Protein AF-A0A950VHG5-F1 (afdb_monomer)

Foldseek 3Di:
DDDPPPQDFAFLVVVQAFFALDQADEVQLLVVLLVCCVPPVPVSLVVCCVPFNAQEWEQAPNHTHTYGCPSVSSSCNVNRHTHRPRRYHYYYPNVDPRDTAGPVRHDYDYDDD

Secondary structure (DSSP, 8-state):
-------PEEPGGGG-EEEESSSEEEHHHHHHHHHHHHH-HHHHHHHHHHHH--EEEEEETTEEEEEE-HHHHHHHHHHTPPEEGGGEEEEE-TT-----EEGGGSEEESS--

Solvent-accessible surface area (backbone atoms only — not comparable to full-atom values): 6331 Å² total; per-residue (Å²): 135,88,76,90,78,69,71,69,51,42,53,55,74,79,64,57,67,51,25,21,58,52,55,68,43,40,51,42,43,21,52,55,48,33,55,42,47,74,76,38,43,70,62,46,52,55,49,42,36,74,75,71,42,38,33,29,30,35,30,44,80,92,39,30,24,33,72,35,47,55,51,58,49,51,18,29,50,76,67,72,41,60,44,49,53,87,39,54,40,81,42,87,36,65,87,63,83,70,69,72,26,42,64,90,65,39,46,78,36,85,46,67,126

Radius of gyration: 14.29 Å; Cα contacts (8 Å, |Δi|>4): 195; chains: 1; bounding box: 28×39×42 Å

Structure (mmCIF, N/CA/C/O backbone):
data_AF-A0A950VHG5-F1
#
_entry.id   AF-A0A950VHG5-F1
#
loop_
_atom_site.group_PDB
_atom_site.id
_atom_site.type_symbol
_atom_site.label_atom_id
_atom_site.label_alt_id
_atom_site.label_comp_id
_atom_site.label_asym_id
_atom_site.label_entity_id
_atom_site.label_seq_id
_atom_site.pdbx_PDB_ins_code
_atom_site.Cartn_x
_atom_site.Cartn_y
_atom_site.Cartn_z
_atom_site.occupancy
_atom_site.B_iso_or_equiv
_atom_site.auth_seq_id
_atom_site.auth_comp_id
_atom_site.auth_asym_id
_atom_site.auth_atom_id
_atom_site.pdbx_PDB_model_num
ATOM 1 N N . MET A 1 1 ? 12.778 -23.528 -22.320 1.00 37.00 1 MET A N 1
ATOM 2 C CA . MET A 1 1 ? 11.787 -22.572 -21.783 1.00 37.00 1 MET A CA 1
ATOM 3 C C . MET A 1 1 ? 11.832 -22.690 -20.268 1.00 37.00 1 MET A C 1
ATOM 5 O O . MET A 1 1 ? 11.564 -23.790 -19.799 1.00 37.00 1 MET A O 1
ATOM 9 N N . PRO A 1 2 ? 12.266 -21.683 -19.493 1.00 39.59 2 PRO A N 1
ATOM 10 C CA . PRO A 1 2 ? 12.336 -21.852 -18.051 1.00 39.59 2 PRO A CA 1
ATOM 11 C C . PRO A 1 2 ? 11.011 -21.454 -17.387 1.00 39.59 2 PRO A C 1
ATOM 13 O O . PRO A 1 2 ? 10.595 -20.304 -17.442 1.00 39.59 2 PRO A O 1
ATOM 16 N N . ASN A 1 3 ? 10.373 -22.480 -16.820 1.00 30.92 3 ASN A N 1
ATOM 17 C CA . ASN A 1 3 ? 9.516 -22.535 -15.633 1.00 30.92 3 ASN A CA 1
ATOM 18 C C . ASN A 1 3 ? 8.861 -21.239 -15.116 1.00 30.92 3 ASN A C 1
ATOM 20 O O . ASN A 1 3 ? 9.485 -20.427 -14.435 1.00 30.92 3 ASN A O 1
ATOM 24 N N . ASN A 1 4 ? 7.537 -21.183 -15.292 1.00 35.41 4 ASN A N 1
ATOM 25 C CA . ASN A 1 4 ? 6.601 -20.435 -14.453 1.00 35.41 4 ASN A CA 1
ATOM 26 C C . ASN A 1 4 ? 6.593 -21.011 -13.024 1.00 35.41 4 ASN A C 1
ATOM 28 O O . ASN A 1 4 ? 5.705 -21.775 -12.654 1.00 35.41 4 ASN A O 1
ATOM 32 N N . SER A 1 5 ? 7.561 -20.613 -12.205 1.00 39.88 5 SER A N 1
ATOM 33 C CA . SER A 1 5 ? 7.467 -20.704 -10.743 1.00 39.88 5 SER A CA 1
ATOM 34 C C . SER A 1 5 ? 7.059 -19.336 -10.193 1.00 39.88 5 SER A C 1
ATOM 36 O O . SER A 1 5 ? 7.770 -18.741 -9.389 1.00 39.88 5 SER A O 1
ATOM 38 N N . GLY A 1 6 ? 5.966 -18.771 -10.712 1.00 43.03 6 GLY A N 1
ATOM 39 C CA . GLY A 1 6 ? 5.436 -17.503 -10.223 1.00 43.03 6 GLY A CA 1
ATOM 40 C C . GLY A 1 6 ? 4.755 -17.743 -8.884 1.00 43.03 6 GLY A C 1
ATOM 41 O O . GLY A 1 6 ? 3.689 -18.352 -8.845 1.00 43.03 6 GLY A O 1
ATOM 42 N N . THR A 1 7 ? 5.375 -17.300 -7.793 1.00 53.69 7 THR A N 1
ATOM 43 C CA . THR A 1 7 ? 4.713 -17.130 -6.497 1.00 53.69 7 THR A CA 1
ATOM 44 C C . THR A 1 7 ? 3.356 -16.467 -6.726 1.00 53.69 7 THR A C 1
ATOM 46 O O . THR A 1 7 ? 3.279 -15.407 -7.346 1.00 53.69 7 THR A O 1
ATOM 49 N N . ALA A 1 8 ? 2.274 -17.127 -6.301 1.00 74.06 8 ALA A N 1
ATOM 50 C CA . ALA A 1 8 ? 0.921 -16.615 -6.486 1.00 74.06 8 ALA A CA 1
ATOM 51 C C . ALA A 1 8 ? 0.843 -15.200 -5.894 1.00 74.06 8 ALA A C 1
ATOM 53 O O . ALA A 1 8 ? 1.130 -15.003 -4.717 1.00 74.06 8 ALA A O 1
ATOM 54 N N . GLY A 1 9 ? 0.541 -14.207 -6.726 1.00 89.12 9 GLY A N 1
ATOM 55 C CA . GLY A 1 9 ? 0.359 -12.830 -6.287 1.00 89.12 9 GLY A CA 1
ATOM 56 C C . GLY A 1 9 ? -1.085 -12.581 -5.855 1.00 89.12 9 GLY A C 1
ATOM 57 O O . GLY A 1 9 ? -2.014 -13.210 -6.357 1.00 89.12 9 GLY A O 1
ATOM 58 N N . VAL A 1 10 ? -1.284 -11.643 -4.936 1.00 95.94 10 VAL A N 1
ATOM 59 C CA . VAL A 1 10 ? -2.598 -11.183 -4.481 1.00 95.94 10 VAL A CA 1
ATOM 60 C C . VAL A 1 10 ? -2.979 -9.925 -5.255 1.00 95.94 10 VAL A C 1
ATOM 62 O O . VAL A 1 10 ? -2.189 -8.982 -5.334 1.00 95.94 10 VAL A O 1
ATOM 65 N N . ASP A 1 11 ? -4.191 -9.886 -5.815 1.00 96.50 11 ASP A N 1
ATOM 66 C CA . ASP A 1 11 ? -4.766 -8.641 -6.339 1.00 96.50 11 ASP A CA 1
ATOM 67 C C . ASP A 1 11 ? -4.953 -7.649 -5.172 1.00 96.50 11 ASP A C 1
ATOM 69 O O . ASP A 1 11 ? -5.649 -7.984 -4.205 1.00 96.50 11 ASP A O 1
ATOM 73 N N . PRO A 1 12 ? -4.389 -6.427 -5.239 1.00 97.25 12 PRO A N 1
ATOM 74 C CA . PRO A 1 12 ? -4.576 -5.402 -4.214 1.00 97.25 12 PRO A CA 1
ATOM 75 C C . PRO A 1 12 ? -6.042 -5.159 -3.827 1.00 97.25 12 PRO A C 1
ATOM 77 O O . PRO A 1 12 ? -6.318 -4.860 -2.663 1.00 97.25 12 PRO A O 1
ATOM 80 N N . ARG A 1 13 ? -6.988 -5.321 -4.766 1.00 97.12 13 ARG A N 1
ATOM 81 C CA . ARG A 1 13 ? -8.435 -5.166 -4.533 1.00 97.12 13 ARG A CA 1
ATOM 82 C C . ARG A 1 13 ? -9.002 -6.252 -3.624 1.00 97.12 13 ARG A C 1
ATOM 84 O O . ARG A 1 13 ? -9.868 -5.963 -2.805 1.00 97.12 13 ARG A O 1
ATOM 91 N N . ALA A 1 14 ? -8.483 -7.477 -3.713 1.00 96.94 14 ALA A N 1
ATOM 92 C CA . ALA A 1 14 ? -8.944 -8.612 -2.910 1.00 96.94 14 ALA A CA 1
ATOM 93 C C . ALA A 1 14 ? -8.591 -8.475 -1.417 1.00 96.94 14 ALA A C 1
ATOM 95 O O . ALA A 1 14 ? -9.142 -9.182 -0.573 1.00 96.94 14 ALA A O 1
ATOM 96 N N . LEU A 1 15 ? -7.692 -7.548 -1.067 1.00 96.38 15 LEU A N 1
ATOM 97 C CA . LEU A 1 15 ? -7.315 -7.281 0.320 1.00 96.38 15 LEU A CA 1
ATOM 98 C C . LEU A 1 15 ? -8.403 -6.541 1.109 1.00 96.38 15 LEU A C 1
ATOM 100 O O . LEU A 1 15 ? -8.332 -6.555 2.338 1.00 96.38 15 LEU A O 1
ATOM 104 N N . ASN A 1 16 ? -9.407 -5.955 0.438 1.00 96.88 16 ASN A N 1
ATOM 105 C CA . ASN A 1 16 ? -10.532 -5.234 1.051 1.00 96.88 16 ASN A CA 1
ATOM 106 C C . ASN A 1 16 ? -10.079 -4.151 2.049 1.00 96.88 16 ASN A C 1
ATOM 108 O O . ASN A 1 16 ? -10.601 -4.041 3.161 1.00 96.88 16 ASN A O 1
ATOM 112 N N . ILE A 1 17 ? -9.070 -3.367 1.659 1.00 98.38 17 ILE A N 1
ATOM 113 C CA . ILE A 1 17 ? -8.536 -2.278 2.479 1.00 98.38 17 ILE A CA 1
ATOM 114 C C . ILE A 1 17 ? -9.600 -1.191 2.653 1.00 98.38 17 ILE A C 1
ATOM 116 O O . ILE A 1 17 ? -10.092 -0.617 1.685 1.00 98.38 17 ILE A O 1
ATOM 120 N N . ALA A 1 18 ? -9.931 -0.888 3.904 1.00 97.94 18 ALA A N 1
ATOM 121 C CA . ALA A 1 18 ? -10.853 0.172 4.288 1.00 97.94 18 ALA A CA 1
ATOM 122 C C . ALA A 1 18 ? -10.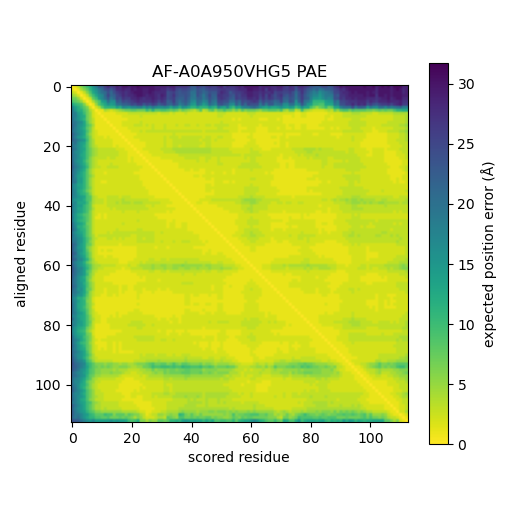166 1.541 4.407 1.00 97.94 18 ALA A C 1
ATOM 124 O O . ALA A 1 18 ? -10.833 2.573 4.298 1.00 97.94 18 ALA A O 1
ATOM 125 N N . GLY A 1 19 ? -8.854 1.565 4.655 1.00 98.12 19 GLY A N 1
ATOM 126 C CA . GLY A 1 19 ? -8.121 2.796 4.915 1.00 98.12 19 GLY A CA 1
ATOM 127 C C . GLY A 1 19 ? -6.680 2.581 5.363 1.00 98.12 19 GLY A C 1
ATOM 128 O O . GLY A 1 19 ? -6.042 1.591 5.010 1.00 98.12 19 GLY A O 1
ATOM 129 N N . SER A 1 20 ? -6.182 3.512 6.167 1.00 98.12 20 SER A N 1
ATOM 130 C CA . SER A 1 20 ? -4.794 3.597 6.615 1.00 98.12 20 SER A CA 1
ATOM 131 C C . SER A 1 20 ? -4.706 4.079 8.066 1.00 98.12 20 SER A C 1
ATOM 133 O O . SER A 1 20 ? -5.586 4.788 8.551 1.00 98.12 20 SER A O 1
ATOM 135 N N . THR A 1 21 ? -3.625 3.721 8.752 1.00 97.38 21 THR A N 1
ATOM 136 C CA . THR A 1 21 ? -3.245 4.259 10.072 1.00 97.38 21 THR A CA 1
ATOM 137 C C . THR A 1 21 ? -2.445 5.564 9.972 1.00 97.38 21 THR A C 1
ATOM 139 O O . THR A 1 21 ? -1.994 6.111 10.973 1.00 97.38 21 THR A O 1
ATOM 142 N N . GLN A 1 22 ? -2.244 6.060 8.752 1.00 96.00 22 GLN A N 1
ATOM 143 C CA . GLN A 1 22 ? -1.614 7.337 8.426 1.00 96.00 22 GLN A CA 1
ATOM 144 C C . GLN A 1 22 ? -2.608 8.198 7.628 1.00 96.00 22 GLN A C 1
ATOM 146 O O . GLN A 1 22 ? -3.218 7.671 6.689 1.00 96.00 22 GLN A O 1
ATOM 151 N N . PRO A 1 23 ? -2.756 9.496 7.951 1.00 97.00 23 PRO A N 1
ATOM 152 C CA . PRO A 1 23 ? -3.707 10.383 7.279 1.00 97.00 23 PRO A CA 1
ATOM 153 C C . PRO A 1 23 ? -3.286 10.774 5.862 1.00 97.00 23 PRO A C 1
ATOM 155 O O . PRO A 1 23 ? -4.124 11.212 5.082 1.00 97.00 23 PRO A O 1
ATOM 158 N N . GLU A 1 24 ? -2.003 10.657 5.528 1.00 97.31 24 GLU A N 1
ATOM 159 C CA . GLU A 1 24 ? -1.418 11.246 4.324 1.00 97.31 24 GLU A CA 1
ATOM 160 C C . GLU A 1 24 ? -0.967 10.183 3.319 1.00 97.31 24 GLU A C 1
ATOM 162 O O . GLU 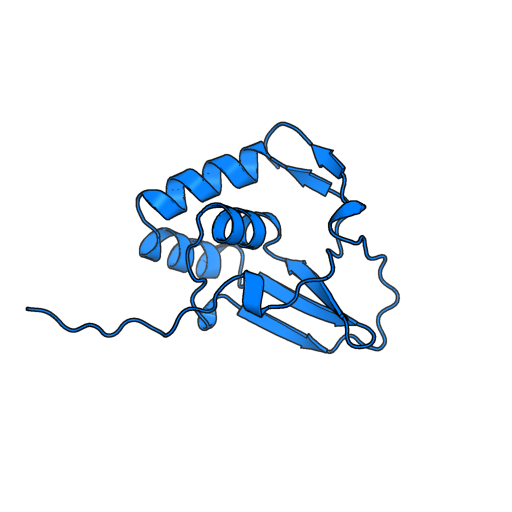A 1 24 ? -0.461 9.117 3.681 1.00 97.31 24 GLU A O 1
ATOM 167 N N . LEU A 1 25 ? -1.101 10.514 2.035 1.00 97.31 25 LEU A N 1
ATOM 168 C CA . LEU A 1 25 ? -0.531 9.777 0.912 1.00 97.31 25 LEU A CA 1
ATOM 169 C C . LEU A 1 25 ? 0.196 10.762 -0.006 1.00 97.31 25 LEU A C 1
ATOM 171 O O . LEU A 1 25 ? -0.361 11.789 -0.378 1.00 97.31 25 LEU A O 1
ATOM 175 N N . PHE A 1 26 ? 1.429 10.437 -0.387 1.00 97.81 26 PHE A N 1
ATOM 176 C CA . PHE A 1 26 ? 2.263 11.298 -1.232 1.00 97.81 26 PHE A CA 1
ATOM 177 C C . PHE A 1 26 ? 2.220 10.802 -2.677 1.00 97.81 26 PHE A C 1
ATOM 179 O O . PHE A 1 26 ? 2.788 9.753 -2.996 1.00 97.81 26 PHE A O 1
ATOM 186 N N . ASP A 1 27 ? 1.553 11.548 -3.553 1.00 96.94 27 ASP A N 1
ATOM 187 C CA . ASP A 1 27 ? 1.269 11.118 -4.927 1.00 96.94 27 ASP A CA 1
ATOM 188 C C . ASP A 1 27 ? 2.536 10.965 -5.780 1.00 96.94 27 ASP A C 1
ATOM 190 O O . ASP A 1 27 ? 2.599 10.089 -6.643 1.00 96.94 27 ASP A O 1
ATOM 194 N N . GLY A 1 28 ? 3.577 11.763 -5.522 1.00 97.81 28 GLY A N 1
ATOM 195 C CA . GLY A 1 28 ? 4.868 11.628 -6.201 1.00 97.81 28 GLY A CA 1
ATOM 196 C C . GLY A 1 28 ? 5.578 10.322 -5.840 1.00 97.81 28 GLY A C 1
ATOM 197 O O . GLY A 1 28 ? 6.136 9.668 -6.720 1.00 97.81 28 GLY A O 1
ATOM 198 N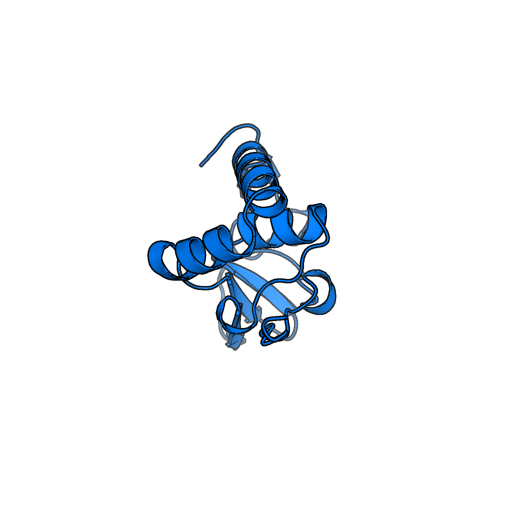 N . THR A 1 29 ? 5.492 9.881 -4.580 1.00 97.88 29 THR A N 1
ATOM 199 C CA . THR A 1 29 ? 6.014 8.567 -4.165 1.00 97.88 29 THR A CA 1
ATOM 200 C C . THR A 1 29 ? 5.224 7.432 -4.820 1.00 97.88 29 THR A C 1
ATOM 202 O O . THR A 1 29 ? 5.832 6.483 -5.315 1.00 97.88 29 THR A O 1
ATOM 205 N N . VAL A 1 30 ? 3.888 7.533 -4.888 1.00 98.06 30 VAL A N 1
ATOM 206 C CA . VAL A 1 30 ? 3.057 6.546 -5.605 1.00 98.06 30 VAL A CA 1
ATOM 207 C C . VAL A 1 30 ? 3.486 6.472 -7.072 1.00 98.06 30 VAL A C 1
ATOM 209 O O . VAL A 1 30 ? 3.819 5.395 -7.553 1.00 98.06 30 VAL A O 1
ATOM 212 N N . GLN A 1 31 ? 3.573 7.609 -7.766 1.00 98.06 31 GLN A N 1
ATOM 213 C CA . GLN A 1 31 ? 4.013 7.691 -9.164 1.00 98.06 31 GLN A CA 1
ATOM 214 C C . GLN A 1 31 ? 5.393 7.059 -9.401 1.00 98.06 31 GLN A C 1
ATOM 216 O O . GLN A 1 31 ? 5.553 6.281 -10.343 1.00 98.06 31 GLN A O 1
ATOM 221 N N . ALA A 1 32 ? 6.377 7.345 -8.546 1.00 97.75 32 ALA A N 1
ATOM 222 C CA . ALA A 1 32 ? 7.715 6.769 -8.664 1.00 97.75 32 ALA A CA 1
ATOM 223 C C . ALA A 1 32 ? 7.693 5.237 -8.521 1.00 97.75 32 ALA A C 1
ATOM 225 O O . ALA A 1 32 ? 8.312 4.527 -9.315 1.00 97.75 32 ALA A O 1
ATOM 226 N N . ILE A 1 33 ? 6.922 4.712 -7.563 1.00 98.31 33 ILE A N 1
ATOM 227 C CA . ILE A 1 33 ? 6.757 3.264 -7.383 1.00 98.31 33 ILE A CA 1
ATOM 228 C C . ILE A 1 33 ? 6.049 2.642 -8.588 1.00 98.31 33 ILE A C 1
ATOM 230 O O . ILE A 1 33 ? 6.477 1.598 -9.075 1.00 98.31 33 ILE A O 1
ATOM 234 N N . ARG A 1 34 ? 5.005 3.289 -9.119 1.00 98.19 34 ARG A N 1
ATOM 235 C CA . ARG A 1 34 ? 4.299 2.825 -10.322 1.00 98.19 34 ARG A CA 1
ATOM 236 C C . ARG A 1 34 ? 5.256 2.656 -11.503 1.00 98.19 34 ARG A C 1
ATOM 238 O O . ARG A 1 34 ? 5.207 1.640 -12.188 1.00 98.19 34 ARG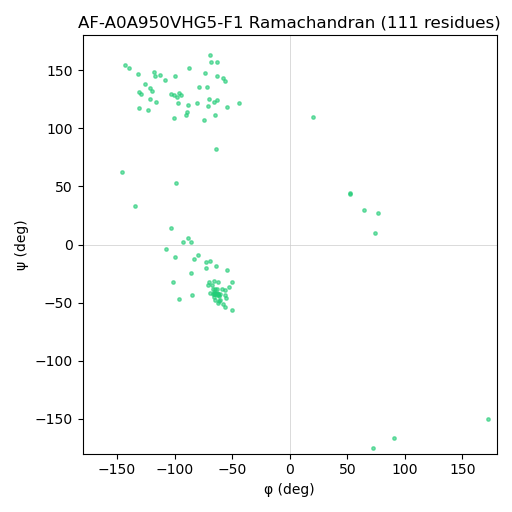 A O 1
ATOM 245 N N . GLN A 1 35 ? 6.170 3.605 -11.713 1.00 97.56 35 GLN A N 1
ATOM 246 C CA . GLN A 1 35 ? 7.195 3.498 -12.758 1.00 97.56 35 GLN A CA 1
ATOM 247 C C . GLN A 1 35 ? 8.128 2.297 -12.535 1.00 97.56 35 GLN A C 1
ATOM 249 O O . GLN A 1 35 ? 8.419 1.564 -13.481 1.00 97.56 35 GLN A O 1
ATOM 254 N N . GLN A 1 36 ? 8.558 2.048 -11.295 1.00 97.38 36 GLN A N 1
ATOM 255 C CA . GLN A 1 36 ? 9.390 0.883 -10.971 1.00 97.38 36 GLN A CA 1
ATOM 256 C C . GLN A 1 36 ? 8.636 -0.438 -11.170 1.00 97.38 36 GLN A C 1
ATOM 258 O O . GLN A 1 36 ? 9.196 -1.377 -11.733 1.00 97.38 36 GLN A O 1
ATOM 263 N N . LEU A 1 37 ? 7.360 -0.496 -10.782 1.00 96.94 37 LEU A N 1
ATOM 264 C CA . LEU A 1 37 ? 6.498 -1.663 -10.976 1.00 96.94 37 LEU A CA 1
ATOM 265 C C . LEU A 1 37 ? 6.267 -1.987 -12.456 1.00 96.94 37 LEU A C 1
ATOM 267 O O . LEU A 1 37 ? 6.265 -3.162 -12.813 1.00 96.94 37 LEU A O 1
ATOM 271 N N . ARG A 1 38 ? 6.119 -0.978 -13.325 1.00 94.25 38 ARG A N 1
ATOM 272 C CA . ARG A 1 38 ? 6.003 -1.192 -14.780 1.00 94.25 38 ARG A CA 1
ATOM 273 C C . ARG A 1 38 ? 7.267 -1.788 -15.383 1.00 94.25 38 ARG A C 1
ATOM 275 O O . ARG A 1 38 ? 7.184 -2.668 -16.234 1.00 94.25 38 ARG A O 1
ATOM 282 N N . ASN A 1 39 ? 8.426 -1.286 -14.965 1.00 94.50 39 ASN A N 1
ATOM 283 C CA . ASN A 1 39 ? 9.694 -1.627 -15.603 1.00 94.50 39 ASN A CA 1
ATOM 284 C C . ASN A 1 39 ? 10.289 -2.926 -15.041 1.00 94.50 39 ASN A C 1
ATOM 286 O O . ASN A 1 39 ? 10.772 -3.767 -15.798 1.00 94.50 39 ASN A O 1
ATOM 290 N N . HIS A 1 40 ? 10.262 -3.097 -13.715 1.00 94.81 40 HIS A N 1
ATOM 291 C CA . HIS A 1 40 ? 10.981 -4.159 -13.007 1.00 94.81 40 HIS A CA 1
ATOM 292 C C . HIS A 1 40 ? 10.207 -4.680 -11.776 1.00 94.81 40 HIS A C 1
ATOM 294 O O . HIS A 1 40 ? 10.707 -4.592 -10.652 1.00 94.81 40 HIS A O 1
ATOM 300 N N . PRO A 1 41 ? 9.009 -5.273 -11.947 1.00 94.12 41 PRO A N 1
ATOM 301 C CA . PRO A 1 41 ? 8.129 -5.619 -10.827 1.00 94.12 41 PRO A CA 1
ATOM 302 C C . PRO A 1 41 ? 8.756 -6.606 -9.831 1.00 94.12 41 PRO A C 1
ATOM 304 O O . PRO A 1 41 ? 8.650 -6.411 -8.624 1.00 94.12 41 PRO A O 1
ATOM 307 N N . ALA A 1 42 ? 9.446 -7.647 -10.309 1.00 94.25 42 ALA A N 1
ATOM 308 C CA . ALA A 1 42 ? 10.070 -8.644 -9.433 1.00 94.25 42 ALA A CA 1
ATOM 309 C C . ALA A 1 42 ? 11.206 -8.046 -8.583 1.00 94.25 42 ALA A C 1
ATOM 311 O O . ALA A 1 42 ? 11.257 -8.267 -7.374 1.00 94.25 42 ALA A O 1
ATOM 312 N N . ALA A 1 43 ? 12.080 -7.247 -9.208 1.00 96.62 43 ALA A N 1
ATOM 313 C CA . ALA A 1 43 ? 13.181 -6.579 -8.517 1.00 96.62 43 ALA A CA 1
ATOM 314 C C . ALA A 1 43 ? 12.658 -5.560 -7.498 1.00 96.62 43 ALA A C 1
ATOM 316 O O . ALA A 1 43 ? 13.138 -5.524 -6.366 1.00 96.62 43 ALA A O 1
ATOM 317 N N . PHE A 1 44 ? 11.626 -4.796 -7.875 1.00 97.56 44 PHE A N 1
ATOM 318 C CA . PHE A 1 44 ? 10.955 -3.875 -6.969 1.00 97.56 44 PHE A CA 1
ATOM 319 C C . PHE A 1 44 ? 10.447 -4.596 -5.719 1.00 97.56 44 PHE A C 1
ATOM 321 O O . PHE A 1 44 ? 10.782 -4.198 -4.608 1.00 97.56 44 PHE A O 1
ATOM 328 N N . TRP A 1 45 ? 9.671 -5.674 -5.875 1.00 97.31 45 TRP A N 1
ATOM 329 C CA . TRP A 1 45 ? 9.089 -6.365 -4.724 1.00 97.31 45 TRP A CA 1
ATOM 330 C C . TRP A 1 45 ? 10.138 -7.013 -3.823 1.00 97.31 45 TRP A C 1
ATOM 332 O O . TRP A 1 45 ? 10.004 -6.939 -2.600 1.00 97.31 45 TRP A O 1
ATOM 342 N N . GLN A 1 46 ? 11.195 -7.589 -4.400 1.00 97.06 46 GLN A N 1
ATOM 343 C CA . GLN A 1 46 ? 12.314 -8.135 -3.634 1.00 97.06 46 GLN A CA 1
ATOM 344 C C . GLN A 1 46 ? 13.012 -7.041 -2.815 1.00 97.06 46 GLN A C 1
ATOM 346 O O . GLN A 1 46 ? 13.229 -7.203 -1.612 1.00 97.06 46 GLN A O 1
ATOM 351 N N . GLN A 1 47 ? 13.330 -5.910 -3.451 1.00 97.62 47 GLN A N 1
ATOM 352 C CA . GLN A 1 47 ? 13.973 -4.785 -2.783 1.00 97.62 47 GLN A CA 1
ATOM 353 C C . GLN A 1 47 ? 13.074 -4.215 -1.683 1.00 97.62 47 GLN A C 1
ATOM 355 O O . GLN A 1 47 ? 13.512 -4.099 -0.539 1.00 97.62 47 GLN A O 1
ATOM 360 N N . ALA A 1 48 ? 11.812 -3.937 -2.001 1.00 97.19 48 ALA A N 1
ATOM 361 C CA . ALA A 1 48 ? 10.839 -3.371 -1.079 1.00 97.19 48 ALA A CA 1
ATOM 362 C C . ALA A 1 48 ? 10.626 -4.261 0.158 1.00 97.19 48 ALA A C 1
ATOM 364 O O . ALA A 1 48 ? 10.493 -3.744 1.264 1.00 97.19 48 ALA A O 1
ATOM 365 N N . LEU A 1 49 ? 10.623 -5.592 0.000 1.00 97.06 49 LEU A N 1
ATOM 366 C CA . LEU A 1 49 ? 10.534 -6.515 1.135 1.00 97.06 49 LEU A CA 1
ATOM 367 C C . LEU A 1 49 ? 11.787 -6.450 2.020 1.00 97.06 49 LEU A C 1
ATOM 369 O O . LEU A 1 49 ? 11.670 -6.437 3.242 1.00 97.06 49 LEU A O 1
ATOM 373 N N . SER A 1 50 ? 12.975 -6.390 1.411 1.00 97.31 50 SER A N 1
ATOM 374 C CA . SER A 1 50 ? 14.252 -6.351 2.138 1.00 97.31 50 SER A CA 1
ATOM 375 C C . SER A 1 50 ? 14.522 -5.029 2.866 1.00 97.31 50 SER A C 1
ATOM 377 O O . SER A 1 50 ? 15.123 -5.046 3.936 1.00 97.31 50 SER A O 1
ATOM 379 N N . GLN A 1 51 ? 14.090 -3.898 2.298 1.00 96.88 51 GLN A N 1
ATOM 380 C CA . GLN A 1 51 ? 14.401 -2.557 2.807 1.00 96.88 51 GLN A CA 1
ATOM 381 C C . GLN A 1 51 ? 13.287 -1.998 3.697 1.00 96.88 51 GLN A C 1
ATOM 383 O O . GLN A 1 51 ? 13.560 -1.522 4.795 1.00 96.88 51 GLN A O 1
ATOM 388 N N . ASP A 1 52 ? 12.034 -2.109 3.252 1.00 96.25 52 ASP A N 1
ATOM 389 C CA . ASP A 1 52 ? 10.879 -1.484 3.912 1.00 96.25 52 ASP A CA 1
ATOM 390 C C . ASP A 1 52 ? 9.982 -2.500 4.639 1.00 96.25 52 ASP A C 1
ATOM 392 O O . ASP A 1 52 ? 8.970 -2.134 5.249 1.00 96.25 52 ASP A O 1
ATOM 396 N N . GLY A 1 53 ? 10.290 -3.795 4.524 1.00 97.31 53 GLY A N 1
ATOM 397 C CA . GLY A 1 53 ? 9.450 -4.880 5.023 1.00 97.31 53 GLY A CA 1
ATOM 398 C C . GLY A 1 53 ? 8.171 -5.087 4.199 1.00 97.31 53 GLY A C 1
ATOM 399 O O . GLY A 1 53 ? 7.966 -4.435 3.172 1.00 97.31 53 GLY A O 1
ATOM 400 N N . PRO A 1 54 ? 7.276 -5.992 4.623 1.00 97.94 54 PRO A N 1
ATOM 401 C CA . PRO A 1 54 ? 6.025 -6.255 3.916 1.00 97.94 54 PRO A CA 1
ATOM 402 C C . PRO A 1 54 ? 5.049 -5.070 4.006 1.00 97.94 54 PRO A C 1
ATOM 404 O O . PRO A 1 54 ? 5.164 -4.200 4.874 1.00 97.94 54 PRO A O 1
ATOM 407 N N . ILE A 1 55 ? 4.045 -5.066 3.130 1.00 98.62 55 ILE A N 1
ATOM 408 C CA . ILE A 1 55 ? 2.817 -4.293 3.317 1.00 98.62 55 ILE A CA 1
ATOM 409 C C . ILE A 1 55 ? 2.114 -4.876 4.541 1.00 98.62 55 ILE A C 1
ATOM 411 O O . ILE A 1 55 ? 1.651 -6.020 4.526 1.00 98.62 55 ILE A O 1
ATOM 415 N N . GLU A 1 56 ? 2.076 -4.092 5.612 1.00 98.50 56 GLU A N 1
ATOM 416 C CA . GLU A 1 56 ? 1.481 -4.502 6.877 1.00 98.50 56 GLU A CA 1
ATOM 417 C C . GLU A 1 56 ? 0.053 -3.976 6.954 1.00 98.50 56 GLU A C 1
ATOM 419 O O . GLU A 1 56 ? -0.187 -2.772 6.859 1.00 98.50 56 GLU A O 1
ATOM 424 N N . ILE A 1 57 ? -0.891 -4.895 7.116 1.00 98.69 57 ILE A N 1
ATOM 425 C CA . ILE A 1 57 ? -2.323 -4.637 7.163 1.00 98.69 57 ILE A CA 1
ATOM 426 C C . ILE A 1 57 ? -2.808 -5.018 8.553 1.00 98.69 57 ILE A C 1
ATOM 428 O O . ILE A 1 57 ? -2.638 -6.154 8.992 1.00 98.69 57 ILE A O 1
ATOM 432 N N . TRP A 1 58 ? -3.420 -4.074 9.248 1.00 98.25 58 TRP A N 1
ATOM 433 C CA . TRP A 1 58 ? -4.018 -4.310 10.553 1.00 98.25 58 TRP A CA 1
ATOM 434 C C . TRP A 1 58 ? -5.511 -4.536 10.397 1.00 98.25 58 TRP A C 1
ATOM 436 O O . TRP A 1 58 ? -6.208 -3.716 9.797 1.00 98.25 58 TRP A O 1
ATOM 446 N N . GLU A 1 59 ? -6.005 -5.640 10.942 1.00 97.88 59 GLU A N 1
ATOM 447 C CA . GLU A 1 59 ? -7.432 -5.889 11.073 1.00 97.88 59 GLU A CA 1
ATOM 448 C C . GLU A 1 59 ? -7.907 -5.335 12.421 1.00 97.88 59 GLU A C 1
ATOM 450 O O . GLU A 1 59 ? -7.511 -5.814 13.479 1.00 97.88 59 GLU A O 1
ATOM 455 N N . ILE A 1 60 ? -8.709 -4.272 12.386 1.00 96.38 60 ILE A N 1
ATOM 456 C CA . ILE A 1 60 ? -9.223 -3.571 13.566 1.00 96.38 60 ILE A CA 1
ATOM 457 C C . ILE A 1 60 ? -10.746 -3.591 13.468 1.00 96.38 60 ILE A C 1
ATOM 459 O O . ILE A 1 60 ? -11.319 -3.031 12.530 1.00 96.38 60 ILE A O 1
ATOM 463 N N . HIS A 1 61 ? -11.401 -4.269 14.414 1.00 92.12 61 HIS A N 1
ATOM 464 C CA . HIS A 1 61 ? -12.859 -4.445 14.443 1.00 92.12 61 HIS A CA 1
ATOM 465 C C . HIS A 1 61 ? -13.427 -4.991 13.114 1.00 92.12 61 HIS A C 1
ATOM 467 O O . HIS A 1 61 ? -14.424 -4.488 12.596 1.00 92.12 61 HIS A O 1
ATOM 473 N N . GLY A 1 62 ? -12.757 -5.991 12.526 1.00 93.19 62 GLY A N 1
ATOM 474 C CA . GLY A 1 62 ? -13.176 -6.637 11.274 1.00 93.19 62 GLY A CA 1
ATOM 475 C C . GLY A 1 62 ? -12.954 -5.808 10.001 1.00 93.19 62 GLY A C 1
ATOM 476 O O . GLY A 1 62 ? -13.439 -6.181 8.935 1.00 93.19 62 GLY A O 1
ATOM 477 N N . ARG A 1 63 ? -12.235 -4.680 10.082 1.00 96.94 63 ARG A N 1
ATOM 478 C CA . ARG A 1 63 ? -11.858 -3.847 8.926 1.00 96.94 63 ARG A CA 1
ATOM 479 C C . ARG A 1 63 ? -10.345 -3.805 8.774 1.00 96.94 63 ARG A C 1
ATOM 481 O O . ARG A 1 63 ? -9.625 -3.774 9.765 1.00 96.94 63 ARG A O 1
ATOM 488 N N . ARG A 1 64 ? -9.860 -3.766 7.532 1.00 98.25 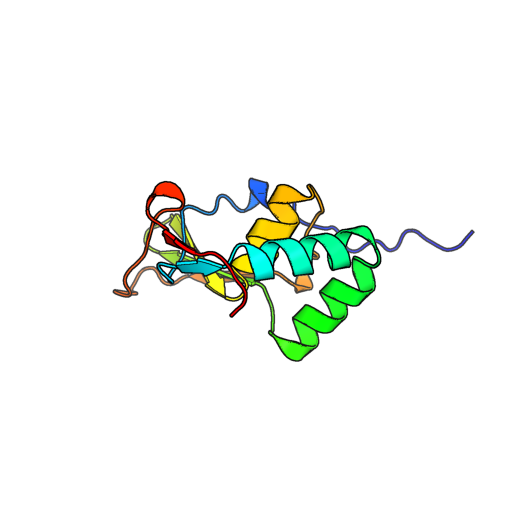64 ARG A N 1
ATOM 489 C CA . ARG A 1 64 ? -8.426 -3.799 7.217 1.00 98.25 64 ARG A CA 1
ATOM 490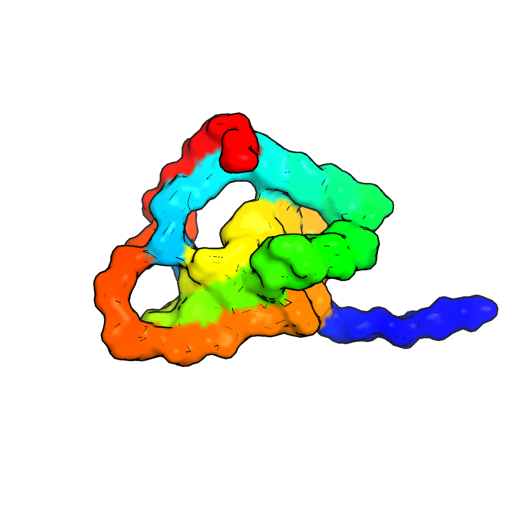 C C . ARG A 1 64 ? -7.878 -2.413 6.913 1.00 98.25 64 ARG A C 1
ATOM 492 O O . ARG A 1 64 ? -8.406 -1.721 6.047 1.00 98.25 64 ARG A O 1
ATOM 499 N N . TYR A 1 65 ? -6.797 -2.037 7.581 1.00 98.56 65 TYR A N 1
ATOM 500 C CA . TYR A 1 65 ? -6.131 -0.747 7.420 1.00 98.56 65 TYR A CA 1
ATOM 501 C C . TYR A 1 65 ? -4.652 -0.947 7.105 1.00 98.56 65 TYR A C 1
ATOM 503 O O . TYR A 1 65 ? -3.995 -1.791 7.709 1.00 98.56 65 TYR A O 1
ATOM 511 N N . LEU A 1 66 ? -4.116 -0.163 6.175 1.00 98.50 66 LEU A N 1
ATOM 512 C CA . LEU A 1 66 ? -2.688 -0.142 5.874 1.00 98.50 66 LEU A CA 1
ATOM 513 C C . LEU A 1 66 ? -1.932 0.519 7.030 1.00 98.50 66 LEU A C 1
ATOM 515 O O . LEU A 1 66 ? -2.180 1.681 7.348 1.00 98.50 66 LEU A O 1
ATOM 519 N N . CYS A 1 67 ? -1.023 -0.225 7.655 1.00 97.88 67 CYS A N 1
ATOM 520 C CA . CYS A 1 67 ? -0.112 0.290 8.673 1.00 97.88 67 CYS A CA 1
ATOM 521 C C . CYS A 1 67 ? 1.294 0.557 8.123 1.00 97.88 67 CYS A C 1
ATOM 523 O O . CYS A 1 67 ? 1.976 1.478 8.574 1.00 97.88 67 CYS A O 1
ATOM 525 N N . ASN A 1 68 ? 1.725 -0.240 7.145 1.00 97.50 68 ASN A N 1
ATOM 526 C CA . ASN A 1 68 ? 2.964 -0.032 6.406 1.00 97.50 68 ASN A CA 1
ATOM 527 C C . ASN A 1 68 ? 2.749 -0.326 4.920 1.00 97.50 68 ASN A C 1
ATOM 529 O O . ASN A 1 68 ? 1.940 -1.175 4.550 1.00 97.50 68 ASN A O 1
ATOM 533 N N . GLY A 1 69 ? 3.537 0.327 4.065 1.00 97.44 69 GLY A N 1
ATOM 534 C CA . GLY A 1 69 ? 3.507 0.087 2.625 1.00 97.44 69 GLY A CA 1
ATOM 535 C C . GLY A 1 69 ? 2.312 0.715 1.908 1.00 97.44 69 GLY A C 1
ATOM 536 O O . GLY A 1 69 ? 1.934 0.236 0.842 1.00 97.44 69 GLY A O 1
ATOM 537 N N . ASN A 1 70 ? 1.756 1.802 2.449 1.00 97.88 70 ASN A N 1
ATOM 538 C CA . ASN A 1 70 ? 0.607 2.513 1.889 1.00 97.88 70 ASN A CA 1
ATOM 539 C C . ASN A 1 70 ? 0.801 2.839 0.404 1.00 97.88 70 ASN A C 1
ATOM 541 O O . ASN A 1 70 ? 0.023 2.401 -0.440 1.00 97.88 70 ASN A O 1
ATOM 545 N N . HIS A 1 71 ? 1.889 3.538 0.066 1.00 98.31 71 HIS A N 1
ATOM 546 C CA . HIS A 1 71 ? 2.199 3.917 -1.315 1.00 98.31 71 HIS A CA 1
ATOM 547 C C . HIS A 1 71 ? 2.416 2.710 -2.227 1.00 98.31 71 HIS A C 1
ATOM 549 O O . HIS A 1 71 ? 2.059 2.771 -3.398 1.00 98.31 71 HIS A O 1
ATOM 555 N N . ARG A 1 72 ? 2.956 1.604 -1.696 1.00 98.38 72 ARG A N 1
ATOM 556 C CA . ARG A 1 72 ? 3.182 0.360 -2.450 1.00 98.38 72 ARG A CA 1
ATOM 557 C C . ARG A 1 72 ? 1.865 -0.325 -2.798 1.00 98.38 72 ARG A C 1
ATOM 559 O O . ARG A 1 72 ? 1.699 -0.769 -3.929 1.00 98.38 72 ARG A O 1
ATOM 566 N N . TRP A 1 73 ? 0.916 -0.356 -1.860 1.00 98.56 73 TRP A N 1
ATOM 567 C CA . TRP A 1 73 ? -0.428 -0.869 -2.118 1.00 98.56 73 TRP A CA 1
ATOM 568 C C . TRP A 1 73 ? -1.177 -0.006 -3.142 1.00 98.56 73 TRP A C 1
ATOM 570 O O . TRP A 1 73 ? -1.699 -0.549 -4.113 1.00 98.56 73 TRP A O 1
ATOM 580 N N . PHE A 1 74 ? -1.170 1.326 -2.985 1.00 98.44 74 PHE A N 1
ATOM 581 C CA . PHE A 1 74 ? -1.804 2.239 -3.948 1.00 98.44 74 PHE A CA 1
ATOM 582 C C . PHE A 1 74 ? -1.172 2.135 -5.340 1.00 98.44 74 PHE A C 1
ATOM 584 O O . PHE A 1 74 ? -1.888 2.029 -6.331 1.00 98.44 74 PHE A O 1
ATOM 591 N N . ALA A 1 75 ? 0.158 2.087 -5.430 1.00 98.38 75 ALA A N 1
ATOM 592 C CA . ALA A 1 75 ? 0.844 1.931 -6.706 1.00 98.38 75 ALA A CA 1
ATOM 593 C C . ALA A 1 75 ? 0.506 0.597 -7.386 1.00 98.38 75 ALA A C 1
ATOM 595 O O . ALA A 1 75 ? 0.228 0.581 -8.582 1.00 98.38 75 ALA A O 1
ATOM 596 N N . ALA A 1 76 ? 0.472 -0.509 -6.634 1.00 98.19 76 ALA A N 1
ATOM 597 C CA . ALA A 1 76 ? 0.070 -1.806 -7.171 1.00 98.19 76 ALA A CA 1
ATOM 598 C C . ALA A 1 76 ? -1.392 -1.805 -7.646 1.00 98.19 76 ALA A C 1
ATOM 600 O O . ALA A 1 76 ? -1.695 -2.317 -8.724 1.00 98.19 76 ALA A O 1
ATOM 601 N N . LEU A 1 77 ? -2.290 -1.186 -6.870 1.00 98.00 77 LEU A N 1
ATOM 602 C CA . LEU A 1 77 ? -3.703 -1.030 -7.214 1.00 98.00 77 LEU A CA 1
ATOM 603 C C . LEU A 1 77 ? -3.889 -0.236 -8.517 1.00 98.00 77 LEU A C 1
ATOM 605 O O . LEU A 1 77 ? -4.651 -0.662 -9.389 1.00 98.00 77 LEU A O 1
ATOM 609 N N . GLU A 1 78 ? -3.200 0.901 -8.641 1.00 97.44 78 GLU A N 1
ATOM 610 C CA . GLU A 1 78 ? -3.271 1.800 -9.799 1.00 97.44 78 GLU A CA 1
ATOM 611 C C . GLU A 1 78 ? -2.628 1.207 -11.058 1.00 97.44 78 GLU A C 1
ATOM 613 O O . GLU A 1 78 ? -3.102 1.474 -12.161 1.00 97.44 78 GLU A O 1
ATOM 618 N N . GLU A 1 79 ? -1.578 0.397 -10.914 1.00 96.44 79 GLU A N 1
ATOM 619 C CA . GLU A 1 79 ? -0.954 -0.326 -12.032 1.00 96.44 79 GLU A CA 1
ATOM 620 C C . GLU A 1 79 ? -1.663 -1.635 -12.382 1.00 96.44 79 GLU A C 1
ATOM 622 O O . GLU A 1 79 ? -1.390 -2.222 -13.425 1.00 96.44 79 GLU A O 1
ATOM 627 N N . GLY A 1 80 ? -2.574 -2.107 -11.528 1.00 94.88 80 GLY A N 1
ATOM 628 C CA . GLY A 1 80 ? -3.249 -3.387 -11.728 1.00 94.88 80 GLY A CA 1
ATOM 629 C C . GLY A 1 80 ? -2.297 -4.584 -11.660 1.00 94.88 80 GLY A C 1
ATOM 630 O O . GLY A 1 80 ? -2.552 -5.598 -12.305 1.00 94.88 80 GLY A O 1
ATOM 631 N N . VAL A 1 81 ? -1.210 -4.476 -10.891 1.00 94.94 81 VAL A N 1
ATOM 632 C CA . VAL A 1 81 ? -0.245 -5.565 -10.692 1.00 94.94 81 VAL A CA 1
ATOM 633 C C . VAL A 1 81 ? -0.500 -6.277 -9.371 1.00 94.94 81 VAL A C 1
ATOM 635 O O . VAL A 1 81 ? -0.873 -5.668 -8.368 1.00 94.94 81 VAL A O 1
ATOM 638 N N . THR A 1 82 ? -0.275 -7.586 -9.354 1.00 96.44 82 THR A N 1
ATOM 639 C CA . THR A 1 82 ? -0.387 -8.380 -8.131 1.00 96.44 82 THR A CA 1
ATOM 640 C C . THR A 1 82 ? 0.788 -8.128 -7.189 1.00 96.44 82 THR A C 1
ATOM 642 O O . THR A 1 82 ? 1.923 -7.934 -7.631 1.00 96.44 82 THR A O 1
ATOM 645 N N . ILE A 1 83 ? 0.527 -8.212 -5.889 1.00 97.81 83 ILE A N 1
ATOM 646 C CA . ILE A 1 83 ? 1.538 -8.143 -4.831 1.00 97.81 83 ILE A CA 1
ATOM 647 C C . ILE A 1 83 ? 1.941 -9.579 -4.461 1.00 97.81 83 ILE A C 1
ATOM 649 O O . ILE A 1 83 ? 1.050 -10.380 -4.176 1.00 97.81 83 ILE A O 1
ATOM 653 N N . PRO A 1 84 ? 3.233 -9.948 -4.433 1.00 97.50 84 PRO A N 1
ATOM 654 C CA . PRO A 1 84 ? 3.652 -11.269 -3.962 1.00 97.50 84 PRO A CA 1
ATOM 655 C C . PRO A 1 84 ? 3.147 -11.549 -2.541 1.00 97.50 84 PRO A C 1
ATOM 657 O O . PRO A 1 84 ? 3.164 -10.657 -1.696 1.00 97.50 84 PRO A O 1
ATOM 660 N N . VAL A 1 85 ? 2.719 -12.782 -2.256 1.00 95.88 85 VAL A N 1
ATOM 661 C CA . VAL A 1 85 ? 2.188 -13.152 -0.927 1.00 95.88 85 VAL A CA 1
ATOM 662 C C . VAL A 1 85 ? 3.182 -12.848 0.198 1.00 95.88 85 VAL A C 1
ATOM 664 O O . VAL A 1 85 ? 2.779 -12.313 1.227 1.00 95.88 85 VAL A O 1
ATOM 667 N N . ASP A 1 86 ? 4.478 -13.082 -0.022 1.00 95.62 86 ASP A N 1
ATOM 668 C CA . ASP A 1 86 ? 5.535 -12.806 0.966 1.00 95.62 86 ASP A CA 1
ATOM 669 C C . ASP A 1 86 ? 5.684 -11.309 1.295 1.00 95.62 86 ASP A C 1
ATOM 671 O O . ASP A 1 86 ? 6.227 -10.936 2.336 1.00 95.62 86 ASP A O 1
ATOM 675 N N . ASN A 1 87 ? 5.159 -10.434 0.433 1.00 97.62 87 ASN A N 1
ATOM 676 C CA . ASN A 1 87 ? 5.145 -8.990 0.627 1.00 97.62 87 ASN A CA 1
ATOM 677 C C . ASN A 1 87 ? 3.906 -8.509 1.392 1.00 97.62 87 ASN A C 1
ATOM 679 O O . ASN A 1 87 ? 3.728 -7.300 1.531 1.00 97.62 87 ASN A O 1
ATOM 683 N N . ILE A 1 88 ? 3.051 -9.406 1.886 1.00 98.06 88 ILE A N 1
ATOM 684 C CA . ILE A 1 88 ? 1.835 -9.065 2.627 1.00 98.06 88 ILE A CA 1
ATOM 685 C C . ILE A 1 88 ? 1.904 -9.673 4.025 1.00 98.06 88 ILE A C 1
ATOM 687 O O . ILE A 1 88 ? 2.162 -10.861 4.203 1.00 98.06 88 ILE A O 1
ATOM 691 N N . ARG A 1 89 ? 1.601 -8.863 5.039 1.00 98.38 89 ARG A N 1
ATOM 692 C CA . ARG A 1 89 ? 1.439 -9.315 6.421 1.00 98.38 89 ARG A CA 1
ATOM 693 C C . ARG A 1 89 ? 0.138 -8.762 6.986 1.00 98.38 89 ARG A C 1
ATOM 695 O O . ARG A 1 89 ? -0.003 -7.552 7.118 1.00 98.38 89 ARG A O 1
ATOM 702 N N . ILE A 1 90 ? -0.794 -9.643 7.341 1.00 97.88 90 ILE A N 1
ATOM 703 C CA . ILE A 1 90 ? -2.061 -9.271 7.987 1.00 97.88 90 ILE A CA 1
ATOM 704 C C . ILE A 1 90 ? -1.963 -9.603 9.477 1.00 97.88 90 ILE A C 1
ATOM 706 O O . ILE A 1 90 ? -1.563 -10.711 9.831 1.00 97.88 90 ILE A O 1
ATOM 710 N N . ILE A 1 91 ? -2.298 -8.648 10.343 1.00 97.94 91 ILE A N 1
ATOM 711 C CA . ILE A 1 91 ? -2.190 -8.771 11.801 1.00 97.94 91 ILE A CA 1
ATOM 712 C C . ILE A 1 91 ? -3.518 -8.367 12.440 1.00 97.94 91 ILE A C 1
ATOM 714 O O . ILE A 1 91 ? -4.021 -7.277 12.172 1.00 97.94 91 ILE A O 1
ATOM 718 N N . ASP A 1 92 ? -4.060 -9.207 13.322 1.00 97.44 92 ASP A N 1
ATOM 719 C CA . ASP A 1 92 ? -5.204 -8.832 14.155 1.00 97.44 92 ASP A CA 1
ATOM 720 C C . ASP A 1 92 ? -4.779 -7.803 15.213 1.00 97.44 92 ASP A C 1
ATO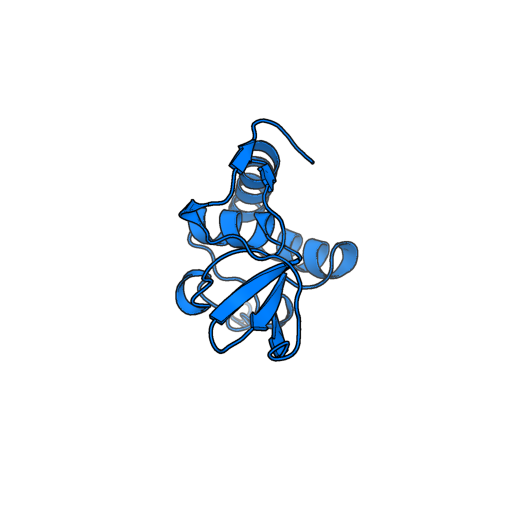M 722 O O . ASP A 1 92 ? -3.827 -7.990 15.978 1.00 97.44 92 ASP A O 1
ATOM 726 N N . LYS A 1 93 ? -5.487 -6.678 15.221 1.00 96.81 93 LYS A N 1
ATOM 727 C CA . LYS A 1 93 ? -5.303 -5.535 16.110 1.00 96.81 93 LYS A CA 1
ATOM 728 C C . LYS A 1 93 ? -6.648 -5.058 16.657 1.00 96.81 93 LYS A C 1
ATOM 730 O O . LYS A 1 93 ? -6.806 -3.874 16.938 1.00 96.81 93 LYS A O 1
ATOM 735 N N . THR A 1 94 ? -7.600 -5.967 16.868 1.00 90.50 94 THR A N 1
ATOM 736 C CA . THR A 1 94 ? -8.961 -5.664 17.349 1.00 90.50 94 THR A CA 1
ATOM 737 C C . THR A 1 94 ? -9.008 -4.861 18.663 1.00 90.50 94 THR A C 1
ATOM 739 O O . THR A 1 94 ? -9.987 -4.167 18.909 1.00 90.50 94 THR A O 1
ATOM 742 N N . GLY A 1 95 ? -7.953 -4.881 19.488 1.00 87.75 95 GLY A N 1
ATOM 743 C CA . GLY A 1 95 ? -7.837 -4.049 20.699 1.00 87.75 95 GLY A CA 1
ATOM 744 C C . GLY A 1 95 ? -7.128 -2.698 20.522 1.00 87.75 95 GLY A C 1
ATOM 745 O O . GLY A 1 95 ? -6.906 -1.996 21.507 1.00 87.75 95 GLY A O 1
ATOM 746 N N . SER A 1 96 ? -6.700 -2.341 19.310 1.00 92.75 96 SER A N 1
ATOM 747 C CA . SER A 1 96 ? -5.927 -1.122 19.073 1.00 92.75 96 SER A CA 1
ATOM 748 C C . SER A 1 96 ? -6.813 0.121 19.042 1.00 92.75 96 SER A C 1
ATOM 750 O O . SER A 1 96 ? -7.854 0.135 18.395 1.00 92.75 96 SER A O 1
ATOM 752 N N . GLN A 1 97 ? -6.364 1.186 19.706 1.00 93.19 97 GLN A N 1
ATOM 753 C CA . GLN A 1 97 ? -7.034 2.493 19.729 1.00 93.19 97 GLN A CA 1
ATOM 754 C C . GLN A 1 97 ? -6.355 3.522 18.819 1.00 93.19 97 GLN A C 1
ATOM 756 O O . GLN A 1 97 ? -6.587 4.723 18.954 1.00 93.19 97 GLN A O 1
ATOM 761 N N . ILE A 1 98 ? -5.469 3.077 17.924 1.00 93.50 98 ILE A N 1
ATOM 762 C CA . ILE A 1 98 ? -4.805 4.008 17.019 1.00 93.50 98 ILE A CA 1
ATOM 763 C C . ILE A 1 98 ? -5.833 4.691 16.104 1.00 93.50 98 ILE A C 1
ATOM 765 O O . ILE A 1 98 ? -6.806 4.061 15.675 1.00 93.50 98 ILE A O 1
ATOM 769 N N . PRO A 1 99 ? -5.621 5.968 15.764 1.00 95.56 99 PRO A N 1
ATOM 770 C CA . PRO A 1 99 ? -6.425 6.619 14.747 1.00 95.56 99 PRO A CA 1
ATOM 771 C C . PRO A 1 99 ? -6.345 5.876 13.407 1.00 95.56 99 PRO A C 1
ATOM 773 O O . PRO A 1 99 ? -5.295 5.358 13.017 1.00 95.56 99 PRO A O 1
ATOM 776 N N . THR A 1 100 ? -7.4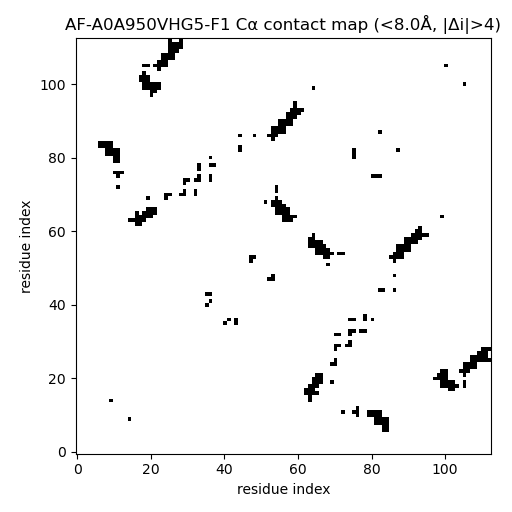67 5.844 12.693 1.00 97.19 100 THR A N 1
ATOM 777 C CA . THR A 1 100 ? -7.562 5.301 11.336 1.00 97.19 100 THR A CA 1
ATOM 778 C C . THR A 1 100 ? -8.303 6.285 10.444 1.00 97.19 100 THR A C 1
ATOM 780 O O . THR A 1 100 ? -9.216 6.983 10.886 1.00 97.19 100 THR A O 1
ATOM 783 N N . TRP A 1 101 ? -7.908 6.330 9.178 1.00 98.19 101 TRP A N 1
ATOM 784 C CA . TRP A 1 101 ? -8.511 7.170 8.152 1.00 98.19 101 TRP A CA 1
ATOM 785 C C . TRP A 1 101 ? -9.000 6.275 7.031 1.00 98.19 101 TRP A C 1
ATOM 787 O O . TRP A 1 101 ? -8.229 5.481 6.490 1.00 98.19 101 TRP A O 1
ATOM 797 N N . GLN A 1 102 ? -10.281 6.379 6.684 1.00 97.56 102 GLN A N 1
ATOM 798 C CA . GLN A 1 102 ? -10.814 5.685 5.514 1.00 97.56 102 GLN A CA 1
ATOM 799 C C . GLN A 1 102 ? -10.137 6.198 4.240 1.00 97.56 102 GLN A C 1
ATOM 801 O O . GLN A 1 102 ? -9.653 7.327 4.208 1.00 97.56 102 GLN A O 1
ATOM 806 N N . LEU A 1 103 ? -10.132 5.399 3.168 1.00 96.44 103 LEU A N 1
ATOM 807 C CA . LEU A 1 103 ? -9.474 5.779 1.906 1.00 96.44 103 LEU A CA 1
ATOM 808 C C . LEU A 1 103 ? -9.927 7.155 1.377 1.00 96.44 103 LEU A C 1
ATOM 810 O O . LEU A 1 103 ? -9.112 7.912 0.863 1.00 96.44 103 LEU A O 1
ATOM 814 N N . ASN A 1 104 ? -11.206 7.504 1.542 1.00 96.12 104 ASN A N 1
ATOM 815 C CA . ASN A 1 104 ? -11.772 8.800 1.142 1.00 96.12 104 ASN A CA 1
ATOM 816 C C . ASN A 1 104 ? -11.500 9.951 2.132 1.00 96.12 104 ASN A C 1
ATOM 818 O O . ASN A 1 104 ? -11.821 11.094 1.826 1.00 96.12 104 ASN A O 1
ATOM 822 N N . GLN A 1 105 ? -10.957 9.658 3.314 1.00 96.94 105 GLN A N 1
ATOM 823 C CA . GLN A 1 105 ? -10.580 10.634 4.342 1.00 96.94 105 GLN A CA 1
ATOM 824 C C . GLN A 1 105 ? -9.078 10.936 4.337 1.00 96.94 105 GLN A C 1
ATOM 826 O O . GLN A 1 105 ? -8.642 11.845 5.040 1.00 96.94 105 GLN A O 1
ATOM 831 N N . MET A 1 106 ? -8.283 10.164 3.593 1.00 97.38 106 MET A N 1
ATOM 832 C CA . MET A 1 106 ? -6.848 10.393 3.477 1.00 97.38 106 MET A CA 1
ATOM 833 C C . MET A 1 106 ? -6.568 11.645 2.639 1.00 97.38 106 MET A C 1
ATOM 835 O O . MET A 1 106 ? -7.130 11.832 1.558 1.00 97.38 106 MET A O 1
ATOM 839 N N . THR A 1 107 ? -5.646 12.476 3.113 1.00 97.19 107 THR A N 1
ATOM 840 C CA . THR A 1 107 ? -5.162 13.648 2.387 1.00 97.19 107 THR A CA 1
ATOM 841 C C . THR A 1 107 ? -4.121 13.215 1.364 1.00 97.19 107 THR A C 1
ATOM 843 O O . THR A 1 107 ? -3.083 12.653 1.718 1.00 97.19 107 THR A O 1
ATOM 846 N N . ARG A 1 108 ? -4.374 13.508 0.085 1.00 96.38 108 ARG A N 1
ATOM 847 C CA . ARG A 1 108 ? -3.380 13.318 -0.977 1.00 96.38 108 ARG A CA 1
ATOM 848 C C . ARG A 1 108 ? -2.529 14.572 -1.116 1.00 96.38 108 ARG A C 1
ATOM 850 O O . ARG A 1 108 ? -3.054 15.654 -1.374 1.00 96.38 108 ARG A O 1
ATOM 857 N N . LEU A 1 109 ? -1.228 14.420 -0.910 1.00 96.56 109 LEU A N 1
ATOM 858 C CA . LEU A 1 109 ? -0.246 15.493 -0.950 1.00 96.56 109 LEU A CA 1
ATOM 859 C C . LEU A 1 109 ? 0.623 15.370 -2.210 1.00 96.56 109 LEU A C 1
ATOM 861 O O . LEU A 1 109 ? 0.999 14.254 -2.592 1.00 96.56 109 L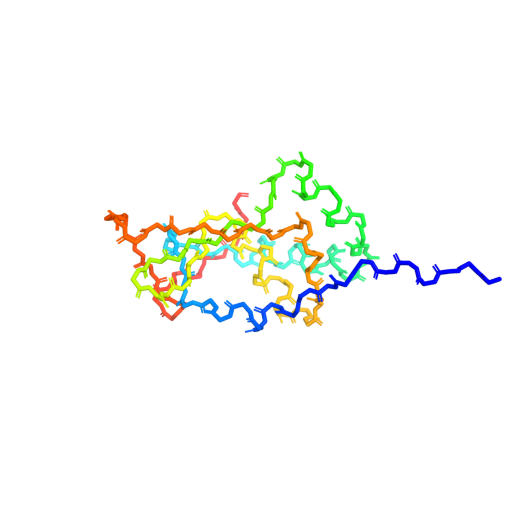EU A O 1
ATOM 865 N N . PRO A 1 110 ? 0.978 16.493 -2.860 1.00 93.06 110 PRO A N 1
ATOM 866 C CA . PRO A 1 110 ? 1.972 16.477 -3.923 1.00 93.06 110 PRO A CA 1
ATOM 867 C C . PRO A 1 110 ? 3.367 16.155 -3.359 1.00 93.06 110 PRO A C 1
ATOM 869 O O . PRO A 1 110 ? 3.653 16.399 -2.189 1.00 93.06 110 PRO A O 1
ATOM 872 N N . GLY A 1 111 ? 4.262 15.656 -4.216 1.00 92.00 111 GLY A N 1
ATOM 873 C CA . GLY A 1 111 ? 5.665 15.406 -3.864 1.00 92.00 111 GLY A CA 1
ATOM 874 C C . GLY A 1 111 ? 5.949 14.001 -3.328 1.00 92.00 111 GLY A C 1
ATOM 875 O O . GLY A 1 111 ? 5.150 13.078 -3.498 1.00 92.00 111 GLY A O 1
ATOM 876 N N . THR A 1 112 ? 7.132 13.835 -2.739 1.00 88.56 112 THR A N 1
ATOM 877 C CA . THR A 1 112 ? 7.646 12.566 -2.208 1.00 88.56 112 THR A CA 1
ATOM 878 C C . THR A 1 112 ? 7.879 12.664 -0.705 1.00 88.56 112 THR A C 1
ATOM 880 O O . THR A 1 112 ? 8.217 13.739 -0.212 1.00 88.56 112 THR A O 1
ATOM 883 N N . LYS A 1 113 ? 7.714 11.544 0.001 1.00 80.44 113 LYS A N 1
ATOM 884 C CA . LYS A 1 113 ? 8.113 11.396 1.407 1.00 80.44 113 LYS A CA 1
ATOM 885 C C . LYS A 1 113 ? 9.607 11.119 1.543 1.00 80.44 113 LYS A C 1
ATOM 887 O O . LYS A 1 113 ? 10.140 10.436 0.640 1.00 80.44 113 LYS A O 1
#

Mean predicted aligned error: 4.42 Å

pLDDT: mean 92.75, std 14.07, range [30.92, 98.69]

Nearest PDB structures (foldseek):
  6ky4-assembly1_A  TM=5.197E-01  e=2.455E-02  Arabidopsis thaliana
  6sdk-assembly1_B  TM=6.097E-01  e=3.730E-01  Bacillus subtilis subsp. subtilis str. 168

Sequence (113 aa):
MPNNSGTAGVDPRALNIAGSTQPELFDGTVQAIRQQLRNHPAAFWQQALSQDGPIEIWEIHGRRYLCNGNHRWFAALEEGVTIPVDNIRIIDKTGSQIPTWQLNQMTRLPGTK